Protein AF-A0A6G7XD92-F1 (afdb_monomer)

pLDDT: mean 75.0, std 18.5, range [41.06, 93.69]

Solvent-accessible surface area (backbone atoms only — not comparable to full-atom values): 6850 Å² total; per-residue (Å²): 140,87,82,83,86,76,84,78,73,83,72,86,83,82,82,76,91,75,55,83,72,77,69,60,75,65,97,67,63,67,43,80,49,77,54,82,92,43,79,49,64,26,52,69,55,33,77,74,32,66,71,26,48,53,23,54,76,68,69,35,59,66,58,25,44,37,54,40,53,30,61,73,50,44,52,52,51,47,58,59,44,40,47,103,84,65,58,60,53,65,67,56,58,53,49,49,53,50,53,52,52,48,62,60,47,65,75,76,106

Nearest PDB structures (foldseek):
  7kgb-assembly1_0  TM=3.723E-01  e=2.815E+00  Mycobacterium tuberculosis H37Rv
  7w6s-assembly1_F  TM=2.923E-01  e=3.614E+00  Homo sapiens
  6u8y-assembly1_X  TM=3.558E-01  e=8.135E+00  Pyrococcus furiosus COM1

Organism: NCBI:txid2714935

Secondary structure (DSSP, 8-state):
-----------S-------GGGG------EEEEEETTEEEEEETTGGGSHHHHHHHHTT-HHHHHHHHH-HHHHHHHHHHH--TT----HHHHHHHHHHHHHHHHHT--

Radius of gyration: 22.94 Å; Cα contacts (8 Å, |Δi|>4): 86; chains: 1; bounding box: 57×68×48 Å

Structure (mmCIF, N/CA/C/O backbone):
data_AF-A0A6G7XD92-F1
#
_entry.id   AF-A0A6G7XD92-F1
#
loop_
_atom_site.group_PDB
_atom_site.id
_atom_site.type_symbol
_atom_site.label_atom_id
_atom_site.label_alt_id
_atom_site.label_comp_id
_atom_site.label_asym_id
_atom_site.label_entity_id
_atom_site.label_seq_id
_atom_site.pdbx_PDB_ins_code
_atom_site.Cartn_x
_atom_site.Cartn_y
_atom_site.Cartn_z
_atom_site.occupancy
_atom_site.B_iso_or_equiv
_atom_site.auth_seq_id
_atom_site.auth_comp_id
_atom_site.auth_asym_id
_atom_site.auth_atom_id
_atom_site.pdbx_PDB_model_num
ATOM 1 N N . MET A 1 1 ? 39.938 49.882 -32.652 1.00 41.41 1 MET A N 1
ATOM 2 C CA . MET A 1 1 ? 39.455 48.653 -33.311 1.00 41.41 1 MET A CA 1
ATOM 3 C C . MET A 1 1 ? 39.652 47.530 -32.318 1.00 41.41 1 MET A C 1
ATOM 5 O O . MET A 1 1 ? 40.756 47.372 -31.817 1.00 41.41 1 MET A O 1
ATOM 9 N N . THR A 1 2 ? 38.554 46.900 -31.924 1.00 41.72 2 THR A N 1
ATOM 10 C CA . THR A 1 2 ? 38.427 46.056 -30.732 1.00 41.72 2 THR A CA 1
ATOM 11 C C . THR A 1 2 ? 38.172 44.635 -31.215 1.00 41.72 2 THR A C 1
ATOM 13 O O . THR A 1 2 ? 37.151 44.413 -31.857 1.00 41.72 2 THR A O 1
ATOM 16 N N . GLU A 1 3 ? 39.058 43.685 -30.926 1.00 44.22 3 GLU A N 1
ATOM 17 C CA . GLU A 1 3 ? 38.796 42.261 -31.168 1.00 44.22 3 GLU A CA 1
ATOM 18 C C . GLU A 1 3 ? 38.858 41.516 -29.836 1.00 44.22 3 GLU A C 1
ATOM 20 O O . GLU A 1 3 ? 39.920 41.272 -29.267 1.00 44.22 3 GLU A O 1
ATOM 25 N N . ALA A 1 4 ? 37.673 41.214 -29.308 1.00 46.94 4 ALA A N 1
ATOM 26 C CA . ALA A 1 4 ? 37.492 40.318 -28.181 1.00 46.94 4 ALA A CA 1
ATOM 27 C C . ALA A 1 4 ? 37.541 38.874 -28.699 1.00 46.94 4 ALA A C 1
ATOM 29 O O . ALA A 1 4 ? 36.671 38.442 -29.455 1.00 46.94 4 ALA A O 1
ATOM 30 N N . MET A 1 5 ? 38.564 38.130 -28.284 1.00 45.38 5 MET A N 1
ATOM 31 C CA . MET A 1 5 ? 38.667 36.688 -28.495 1.00 45.38 5 MET A CA 1
ATOM 32 C C . MET A 1 5 ? 37.626 35.974 -27.624 1.00 45.38 5 MET A C 1
ATOM 34 O O . MET A 1 5 ? 37.791 35.853 -26.412 1.00 45.38 5 MET A O 1
ATOM 38 N N . ASN A 1 6 ? 36.545 35.505 -28.245 1.00 43.34 6 ASN A N 1
ATOM 39 C CA . ASN A 1 6 ? 35.523 34.687 -27.602 1.00 43.34 6 ASN A CA 1
ATOM 40 C C . ASN A 1 6 ? 35.886 33.202 -27.795 1.00 43.34 6 ASN A C 1
ATOM 42 O O . ASN A 1 6 ? 35.690 32.645 -28.874 1.00 43.34 6 ASN A O 1
ATOM 46 N N . HIS A 1 7 ? 36.465 32.569 -26.770 1.00 46.31 7 HIS A N 1
ATOM 47 C CA . HIS A 1 7 ? 36.658 31.116 -26.736 1.00 46.31 7 HIS A CA 1
ATOM 48 C C . HIS A 1 7 ? 35.298 30.445 -26.494 1.00 46.31 7 HIS A C 1
ATOM 50 O O . HIS A 1 7 ? 34.852 30.298 -25.356 1.00 46.31 7 HIS A O 1
ATOM 56 N N . GLY A 1 8 ? 34.628 30.059 -27.579 1.00 41.06 8 GLY A N 1
ATOM 57 C CA . GLY A 1 8 ? 33.426 29.236 -27.533 1.00 41.06 8 GLY A CA 1
ATOM 58 C C . GLY A 1 8 ? 33.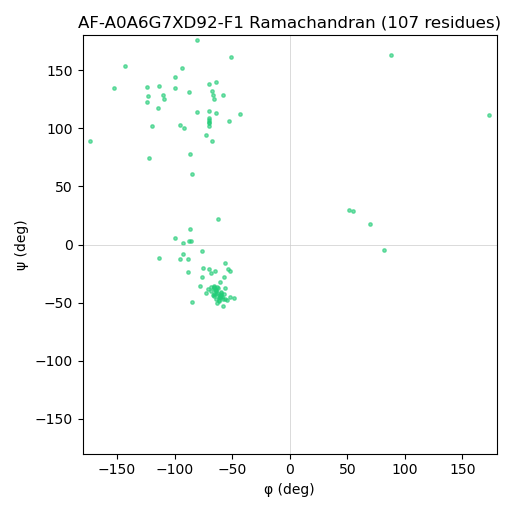768 27.808 -27.114 1.00 41.06 8 GLY A C 1
ATOM 59 O O . GLY A 1 8 ? 34.251 27.019 -27.922 1.00 41.06 8 GLY A O 1
ATOM 60 N N . TYR A 1 9 ? 33.507 27.468 -25.855 1.00 50.75 9 TYR A N 1
ATOM 61 C CA . TYR A 1 9 ? 33.398 26.074 -25.437 1.00 50.75 9 TYR A CA 1
ATOM 62 C C . TYR A 1 9 ? 32.147 25.467 -26.094 1.00 50.75 9 TYR A C 1
ATOM 64 O O . TYR A 1 9 ? 31.081 26.088 -26.025 1.00 50.75 9 TYR A O 1
ATOM 72 N N . PRO A 1 10 ? 32.223 24.276 -26.713 1.00 48.19 10 PRO A N 1
ATOM 73 C CA . PRO A 1 10 ? 31.031 23.598 -27.197 1.00 48.19 10 PRO A CA 1
ATOM 74 C C . PRO A 1 10 ? 30.151 23.232 -25.996 1.00 48.19 10 PRO A C 1
ATOM 76 O O . PRO A 1 10 ? 30.526 22.438 -25.134 1.00 48.19 10 PRO A O 1
ATOM 79 N N . SER A 1 11 ? 28.979 23.865 -25.923 1.00 47.22 11 SER A N 1
ATOM 80 C CA . SER A 1 11 ? 27.908 23.497 -25.004 1.00 47.22 11 SER A CA 1
ATOM 81 C C . SER A 1 11 ? 27.526 22.044 -25.278 1.00 47.22 11 SER A C 1
ATOM 83 O O . SER A 1 11 ? 27.242 21.682 -26.416 1.00 47.22 11 SER A O 1
ATOM 85 N N . THR A 1 12 ? 27.492 21.220 -24.235 1.00 52.38 12 THR A N 1
ATOM 86 C CA . THR A 1 12 ? 27.131 19.788 -24.207 1.00 52.38 12 THR A CA 1
ATOM 87 C C . THR A 1 12 ? 25.687 19.482 -24.643 1.00 52.38 12 THR A C 1
ATOM 89 O O . THR A 1 12 ? 25.125 18.447 -24.298 1.00 52.38 12 THR A O 1
ATOM 92 N N . ARG A 1 13 ? 25.054 20.375 -25.409 1.00 46.91 13 ARG A N 1
ATOM 93 C CA . ARG A 1 13 ? 23.652 20.304 -25.826 1.00 46.91 13 ARG A CA 1
ATOM 94 C C . ARG A 1 13 ? 23.414 19.470 -27.086 1.00 46.91 13 ARG A C 1
ATOM 96 O O . ARG A 1 13 ? 22.277 19.370 -27.533 1.00 46.91 13 ARG A O 1
ATOM 103 N N . GLU A 1 14 ? 24.455 18.858 -27.637 1.00 51.12 14 GLU A N 1
ATOM 104 C CA . GLU A 1 14 ? 24.376 17.998 -28.816 1.00 51.12 14 GLU A CA 1
ATOM 105 C C . GLU A 1 14 ? 24.912 16.605 -28.494 1.00 51.12 14 GLU A C 1
ATOM 107 O O . GLU A 1 14 ? 26.017 16.261 -28.890 1.00 51.12 14 GLU A O 1
ATOM 112 N N . GLN A 1 15 ? 24.143 15.805 -27.750 1.00 53.09 15 GLN A N 1
ATOM 113 C CA . GLN A 1 15 ? 24.200 14.338 -27.816 1.00 53.09 15 GLN A CA 1
ATOM 114 C C . GLN A 1 15 ? 23.087 13.717 -26.965 1.00 53.09 15 GLN A C 1
ATOM 116 O O . GLN A 1 15 ? 23.268 13.436 -25.784 1.00 53.09 15 GLN A O 1
ATOM 121 N N . SER A 1 16 ? 21.921 13.512 -27.583 1.00 50.41 16 SER A N 1
ATOM 122 C CA . SER A 1 16 ? 21.099 12.292 -27.465 1.00 50.41 16 SER A CA 1
ATOM 123 C C . SER A 1 16 ? 19.759 12.510 -28.174 1.00 50.41 16 SER A C 1
ATOM 125 O O . SER A 1 16 ? 18.935 13.274 -27.674 1.00 50.41 16 SER A O 1
ATOM 127 N N . PRO A 1 17 ? 19.471 11.831 -29.299 1.00 49.00 17 PRO A N 1
ATOM 128 C CA . PRO A 1 17 ? 18.117 11.729 -29.814 1.00 49.00 17 PRO A CA 1
ATOM 129 C C . PRO A 1 17 ? 17.428 10.555 -29.106 1.00 49.00 17 PRO A C 1
ATOM 131 O O . PRO A 1 17 ? 17.056 9.574 -29.744 1.00 49.00 17 PRO A O 1
ATOM 134 N N . ALA A 1 18 ? 17.295 10.619 -27.778 1.00 49.41 18 ALA A N 1
ATOM 135 C CA . ALA A 1 18 ? 16.366 9.728 -27.096 1.00 49.41 18 ALA A CA 1
ATOM 136 C C . ALA A 1 18 ? 14.965 10.211 -27.479 1.00 49.41 18 ALA A C 1
ATOM 138 O O . ALA A 1 18 ? 14.530 11.290 -27.069 1.00 49.41 18 ALA A O 1
ATOM 139 N N . LYS A 1 19 ? 14.291 9.471 -28.361 1.00 46.84 19 LYS A N 1
ATOM 140 C CA . LYS A 1 19 ? 12.921 9.798 -28.747 1.00 46.84 19 LYS A CA 1
ATOM 141 C C . LYS A 1 19 ? 12.047 9.651 -27.494 1.00 46.84 19 LYS A C 1
ATOM 143 O O . LYS A 1 19 ? 12.204 8.669 -26.773 1.00 46.84 19 LYS A O 1
ATOM 148 N N . PRO A 1 20 ? 11.075 10.547 -27.245 1.00 54.38 20 PRO A N 1
ATOM 149 C CA . PRO A 1 20 ? 10.165 10.432 -26.099 1.00 54.38 20 PRO A CA 1
ATOM 150 C C . PRO A 1 20 ? 9.385 9.104 -26.044 1.00 54.38 20 PRO A C 1
ATOM 152 O O . PRO A 1 20 ? 8.834 8.755 -25.007 1.00 54.38 20 PRO A O 1
ATOM 155 N N . GLN A 1 21 ? 9.340 8.361 -27.157 1.00 49.84 21 GLN A N 1
ATOM 156 C CA . GLN A 1 21 ? 8.684 7.058 -27.282 1.00 49.84 21 GLN A CA 1
ATOM 157 C C . GLN A 1 21 ? 9.465 5.900 -26.636 1.00 49.84 21 GLN A C 1
ATOM 159 O O . GLN A 1 21 ? 8.845 4.903 -26.286 1.00 49.84 21 GLN A O 1
ATOM 164 N N . ASP A 1 22 ? 10.775 6.038 -26.394 1.00 45.72 22 ASP A N 1
ATOM 165 C CA . ASP A 1 22 ? 11.574 5.013 -25.696 1.00 45.72 22 ASP A CA 1
ATOM 166 C C . ASP A 1 22 ? 11.337 5.004 -24.169 1.00 45.72 22 ASP A C 1
ATOM 168 O O . ASP A 1 22 ? 11.804 4.114 -23.463 1.00 45.72 22 ASP A O 1
ATOM 172 N N . TYR A 1 23 ? 10.557 5.960 -23.645 1.00 46.38 23 TYR A N 1
ATOM 173 C CA . TYR A 1 23 ? 10.058 5.958 -22.263 1.00 46.38 23 TYR A CA 1
ATOM 174 C C . TYR A 1 23 ? 8.750 5.177 -22.090 1.00 46.38 23 TYR A C 1
ATOM 176 O O . TYR A 1 23 ? 8.104 5.284 -21.044 1.00 46.38 23 TYR A O 1
ATOM 184 N N . GLN A 1 24 ? 8.342 4.367 -23.071 1.00 43.94 24 GLN A N 1
ATOM 185 C CA . GLN A 1 24 ? 7.354 3.328 -22.809 1.00 43.94 24 GLN A CA 1
ATOM 186 C C . GLN A 1 24 ? 8.001 2.295 -21.883 1.00 43.94 24 GLN A C 1
ATOM 188 O O . GLN A 1 24 ? 8.620 1.332 -22.330 1.00 43.94 24 GLN A O 1
ATOM 193 N N . ARG A 1 25 ? 7.878 2.529 -20.565 1.00 51.62 25 ARG A N 1
ATOM 194 C CA . ARG A 1 25 ? 8.027 1.493 -19.537 1.00 51.62 25 ARG A CA 1
ATOM 195 C C . ARG A 1 25 ? 7.266 0.286 -20.086 1.00 51.62 25 ARG A C 1
ATOM 197 O O . ARG A 1 25 ? 6.069 0.417 -20.338 1.00 51.62 25 ARG A O 1
ATOM 204 N N . GLY A 1 26 ? 7.982 -0.792 -20.420 1.00 53.09 26 GLY A N 1
ATOM 205 C CA . GLY A 1 26 ? 7.401 -1.951 -21.103 1.00 53.09 26 GLY A CA 1
ATOM 206 C C . GLY A 1 26 ? 6.147 -2.440 -20.382 1.00 53.09 26 GLY A C 1
ATOM 207 O O . GLY A 1 26 ? 5.943 -2.096 -19.225 1.00 53.09 26 GLY A O 1
ATOM 208 N N . ALA A 1 27 ? 5.291 -3.221 -21.041 1.00 57.25 27 ALA A N 1
ATOM 209 C CA . ALA A 1 27 ? 4.106 -3.771 -20.386 1.00 57.25 27 ALA A CA 1
ATOM 210 C C . ALA A 1 27 ? 4.523 -4.486 -19.087 1.00 57.25 27 ALA A C 1
ATOM 212 O O . ALA A 1 27 ? 5.173 -5.532 -19.118 1.00 57.25 27 ALA A O 1
ATOM 213 N N . HIS A 1 28 ? 4.234 -3.863 -17.950 1.00 71.00 28 HIS A N 1
ATOM 214 C CA . HIS A 1 28 ? 4.515 -4.412 -16.637 1.00 71.00 28 HIS A CA 1
ATOM 215 C C . HIS A 1 28 ? 3.221 -5.004 -16.108 1.00 71.00 28 HIS A C 1
ATOM 217 O O . HIS A 1 28 ? 2.136 -4.498 -16.390 1.00 71.00 28 HIS A O 1
ATOM 223 N N . GLU A 1 29 ? 3.338 -6.115 -15.390 1.00 81.69 29 GLU A N 1
ATOM 224 C CA . GLU A 1 29 ? 2.175 -6.742 -14.789 1.00 81.69 29 GLU A CA 1
ATOM 225 C C . GLU A 1 29 ? 1.604 -5.800 -13.722 1.00 81.69 29 GLU A C 1
ATOM 227 O O . GLU A 1 29 ? 2.321 -5.334 -12.834 1.00 81.69 29 GLU A O 1
ATOM 232 N N . VAL A 1 30 ? 0.318 -5.496 -13.855 1.00 87.38 30 VAL A N 1
ATOM 233 C CA . VAL A 1 30 ? -0.436 -4.668 -12.920 1.00 87.38 30 VAL A CA 1
ATOM 234 C C . VAL A 1 30 ? -1.480 -5.552 -12.255 1.00 87.38 30 VAL A C 1
ATOM 236 O O . VAL A 1 30 ? -2.133 -6.374 -12.903 1.00 87.38 30 VAL A O 1
ATOM 239 N N . TYR A 1 31 ? -1.613 -5.396 -10.947 1.00 86.19 31 TYR A N 1
ATOM 240 C CA . TYR A 1 31 ? -2.566 -6.109 -10.118 1.00 86.19 31 TYR A CA 1
ATOM 241 C C . TYR A 1 31 ? -3.628 -5.132 -9.640 1.00 86.19 31 TYR A C 1
ATOM 243 O O . TYR A 1 31 ? -3.301 -4.090 -9.084 1.00 86.19 31 TYR A O 1
ATOM 251 N N . THR A 1 32 ?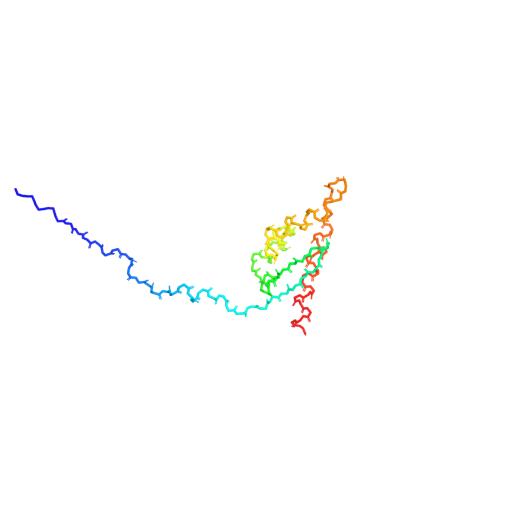 -4.894 -5.484 -9.825 1.00 88.94 32 THR A N 1
ATOM 252 C CA . THR A 1 32 ? -6.003 -4.747 -9.216 1.00 88.94 32 THR A CA 1
ATOM 253 C C . THR A 1 32 ? -6.270 -5.303 -7.823 1.00 88.94 32 THR A C 1
ATOM 255 O O . THR A 1 32 ? -6.352 -6.528 -7.640 1.00 88.94 32 THR A O 1
ATOM 258 N N . VAL A 1 33 ? -6.379 -4.402 -6.853 1.00 89.00 33 VAL A N 1
ATOM 259 C CA . VAL A 1 33 ? -6.764 -4.698 -5.474 1.00 89.00 33 VAL A CA 1
ATOM 260 C C . VAL A 1 33 ? -7.968 -3.838 -5.113 1.00 89.00 33 VAL A C 1
ATOM 262 O O . VAL A 1 33 ? -8.001 -2.644 -5.413 1.00 89.00 33 VAL A O 1
ATOM 265 N N . ASP A 1 34 ? -8.940 -4.483 -4.475 1.00 88.50 34 ASP A N 1
ATOM 266 C CA . ASP A 1 34 ? -10.170 -3.872 -3.994 1.00 88.50 34 ASP A CA 1
ATOM 267 C C . ASP A 1 34 ? -10.098 -3.833 -2.464 1.00 88.50 34 ASP A C 1
ATOM 269 O O . ASP A 1 34 ? -9.857 -4.868 -1.833 1.00 88.50 34 ASP A O 1
ATOM 273 N N . PHE A 1 35 ? -10.270 -2.659 -1.860 1.00 87.12 35 PHE A N 1
ATOM 274 C CA . PHE A 1 35 ? -10.185 -2.491 -0.409 1.00 87.12 35 PHE A CA 1
ATOM 275 C C . PHE A 1 35 ? -11.035 -1.314 0.064 1.00 87.12 35 PHE A C 1
ATOM 277 O O . PHE A 1 35 ? -10.981 -0.249 -0.534 1.00 87.12 35 PHE A O 1
ATOM 284 N N . ALA A 1 36 ? -11.810 -1.497 1.138 1.00 84.00 36 ALA A N 1
ATOM 285 C CA . ALA A 1 36 ? -12.698 -0.464 1.692 1.00 84.00 36 ALA A CA 1
ATOM 286 C C . ALA A 1 36 ? -13.640 0.199 0.654 1.00 84.00 36 ALA A C 1
ATOM 288 O O . ALA A 1 36 ? -14.015 1.354 0.793 1.00 84.00 36 ALA A O 1
ATOM 289 N N . GLY A 1 37 ? -14.028 -0.531 -0.400 1.00 82.44 37 GLY A N 1
ATOM 290 C CA . GLY A 1 37 ? -14.846 0.006 -1.499 1.00 82.44 37 GLY A CA 1
ATOM 291 C C . GLY A 1 37 ? -14.062 0.776 -2.571 1.00 82.44 37 GLY A C 1
ATOM 292 O O . GLY A 1 37 ? -14.639 1.125 -3.598 1.00 82.44 37 GLY A O 1
ATOM 293 N N . GLU A 1 38 ? -12.758 0.974 -2.377 1.00 84.94 38 GLU A N 1
ATOM 294 C CA . GLU A 1 38 ? -11.847 1.588 -3.339 1.00 84.94 38 GLU A CA 1
ATOM 295 C C . GLU A 1 38 ? -11.150 0.545 -4.218 1.00 84.94 38 GLU A C 1
ATOM 297 O O . GLU A 1 38 ? -10.897 -0.593 -3.812 1.00 84.94 38 GLU A O 1
ATOM 302 N N . HIS A 1 39 ? -10.798 0.972 -5.431 1.00 86.62 39 HIS A N 1
ATOM 303 C CA . HIS A 1 39 ? -10.114 0.161 -6.434 1.00 86.62 39 HIS A CA 1
ATOM 304 C C . HIS A 1 39 ? -8.812 0.844 -6.855 1.00 86.62 39 HIS A C 1
ATOM 306 O O . HIS A 1 39 ? -8.813 2.010 -7.268 1.00 86.62 39 HIS A O 1
ATOM 312 N N . PHE A 1 40 ? -7.697 0.120 -6.797 1.00 85.31 40 PHE A N 1
ATOM 313 C CA . PHE A 1 40 ? -6.400 0.647 -7.219 1.00 85.31 40 PHE A CA 1
ATOM 314 C C . PHE A 1 40 ? -5.540 -0.401 -7.917 1.00 85.31 40 PHE A C 1
ATOM 316 O O . PHE A 1 40 ? -5.665 -1.614 -7.731 1.00 85.31 40 PHE A O 1
ATOM 323 N N . GLU A 1 41 ? -4.664 0.119 -8.767 1.00 88.00 41 GLU A N 1
ATOM 324 C CA . GLU A 1 41 ? -3.724 -0.635 -9.575 1.00 88.00 41 GLU A CA 1
ATOM 325 C C . GL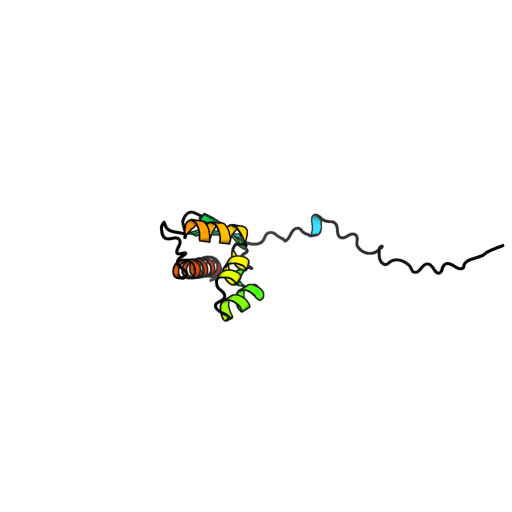U A 1 41 ? -2.345 -0.625 -8.922 1.00 88.00 41 GLU A C 1
ATOM 327 O O . GLU A 1 41 ? -1.848 0.414 -8.493 1.00 88.00 41 GLU A O 1
ATOM 332 N N . ILE A 1 42 ? 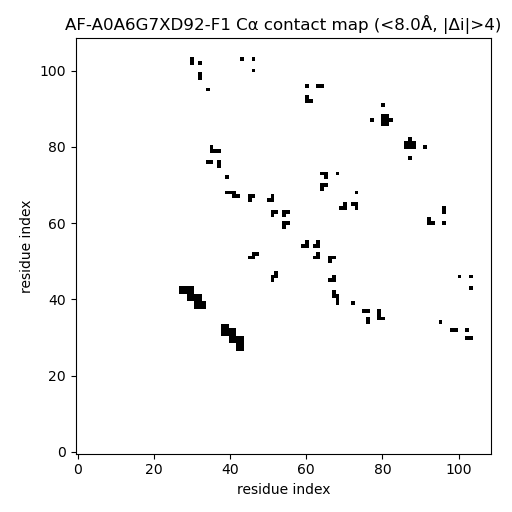-1.718 -1.794 -8.872 1.00 88.88 42 ILE A N 1
ATOM 333 C CA . ILE A 1 42 ? -0.431 -2.006 -8.219 1.00 88.88 42 ILE A CA 1
ATOM 334 C C . ILE A 1 42 ? 0.534 -2.589 -9.234 1.00 88.88 42 ILE A C 1
ATOM 336 O O . ILE A 1 42 ? 0.293 -3.658 -9.797 1.00 88.88 42 ILE A O 1
ATOM 340 N N . ASP A 1 43 ? 1.657 -1.911 -9.447 1.00 87.31 43 ASP A N 1
ATOM 341 C CA . ASP A 1 43 ? 2.752 -2.462 -10.244 1.00 87.31 43 ASP A CA 1
ATOM 342 C C . ASP A 1 43 ? 3.352 -3.672 -9.508 1.00 87.31 43 ASP A C 1
ATOM 344 O O . ASP A 1 43 ? 3.748 -3.568 -8.346 1.00 87.31 43 ASP A O 1
ATOM 348 N N . ALA A 1 44 ? 3.478 -4.816 -10.186 1.00 86.31 44 ALA A N 1
ATOM 349 C CA . ALA A 1 44 ? 4.054 -6.051 -9.635 1.00 86.31 44 ALA A CA 1
ATOM 350 C C . ALA A 1 44 ? 5.439 -5.876 -8.990 1.00 86.31 44 ALA A C 1
ATOM 352 O O . ALA A 1 44 ? 5.888 -6.707 -8.192 1.00 86.31 44 ALA A O 1
ATOM 353 N N . ARG A 1 45 ? 6.166 -4.830 -9.388 1.00 86.62 45 ARG A N 1
ATOM 354 C CA . ARG A 1 45 ? 7.499 -4.507 -8.884 1.00 86.62 45 ARG A CA 1
ATOM 355 C C . ARG A 1 45 ? 7.443 -3.627 -7.643 1.00 86.62 45 ARG A C 1
ATOM 357 O O . ARG A 1 45 ? 8.397 -3.681 -6.873 1.00 86.62 45 ARG A O 1
ATOM 364 N N . ALA A 1 46 ? 6.366 -2.861 -7.421 1.00 88.00 46 ALA A N 1
ATOM 365 C CA . ALA A 1 46 ? 6.196 -1.958 -6.271 1.00 88.00 46 ALA A CA 1
ATOM 366 C C . ALA A 1 46 ? 6.522 -2.634 -4.927 1.00 88.00 46 ALA A C 1
ATOM 368 O O . ALA A 1 46 ? 7.340 -2.082 -4.186 1.00 88.00 46 ALA A O 1
ATOM 369 N N . PRO A 1 47 ? 6.045 -3.862 -4.642 1.00 86.88 47 PRO A N 1
ATOM 370 C CA . PRO A 1 47 ? 6.387 -4.559 -3.399 1.00 86.88 47 PRO A CA 1
ATOM 371 C C . PRO A 1 47 ? 7.857 -4.989 -3.302 1.00 86.88 47 PRO A C 1
ATOM 373 O O . PRO A 1 47 ? 8.386 -5.158 -2.213 1.00 86.88 47 PRO A O 1
ATOM 376 N N . LYS A 1 48 ? 8.541 -5.171 -4.437 1.00 86.00 48 LYS A N 1
ATOM 377 C CA . LYS A 1 48 ? 9.944 -5.620 -4.507 1.00 86.00 48 LYS A CA 1
ATOM 378 C C . LYS A 1 48 ? 10.931 -4.449 -4.563 1.00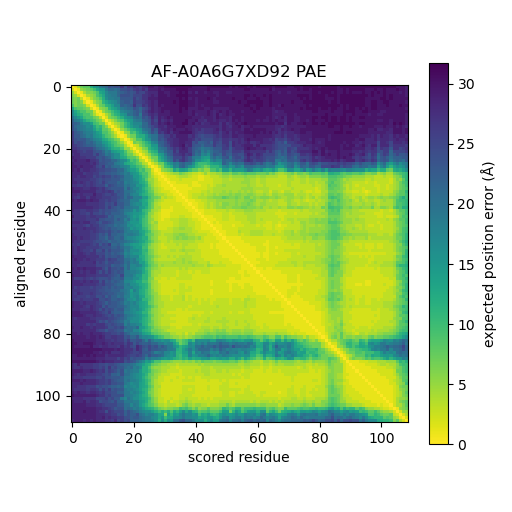 86.00 48 LYS A C 1
ATOM 380 O O . LYS A 1 48 ? 12.142 -4.662 -4.504 1.00 86.00 48 LYS A O 1
ATOM 385 N N . HIS A 1 49 ? 10.443 -3.218 -4.718 1.00 88.31 49 HIS A N 1
ATOM 386 C CA . HIS A 1 49 ? 11.287 -2.037 -4.825 1.00 88.31 49 HIS A CA 1
ATOM 387 C C . HIS A 1 49 ? 11.971 -1.716 -3.489 1.00 88.31 49 HIS A C 1
ATOM 389 O O . HIS A 1 49 ? 11.366 -1.748 -2.419 1.00 88.31 49 HIS A O 1
ATOM 395 N N . THR A 1 50 ? 13.255 -1.359 -3.565 1.00 89.19 50 THR A N 1
ATOM 396 C CA . THR A 1 50 ? 14.101 -1.070 -2.401 1.00 89.19 50 THR A CA 1
ATOM 397 C C . THR A 1 50 ? 13.494 -0.043 -1.428 1.00 89.19 50 THR A C 1
ATOM 399 O O . THR A 1 50 ? 13.503 -0.327 -0.230 1.00 89.19 50 THR A O 1
ATOM 402 N N . PRO A 1 51 ? 12.926 1.102 -1.873 1.00 90.06 51 PRO A N 1
ATOM 403 C CA . PRO A 1 51 ? 12.269 2.050 -0.966 1.00 90.06 51 PRO A CA 1
ATOM 404 C C . PRO A 1 51 ? 11.095 1.441 -0.190 1.00 90.06 51 PRO A C 1
ATOM 406 O O . PRO A 1 51 ? 10.999 1.643 1.018 1.00 90.06 51 PRO A O 1
ATOM 409 N N . THR A 1 52 ? 10.262 0.633 -0.851 1.00 91.06 52 THR A N 1
ATOM 410 C CA . THR A 1 52 ? 9.130 -0.071 -0.231 1.00 91.06 52 THR A CA 1
ATOM 411 C C . THR A 1 52 ? 9.605 -1.036 0.852 1.00 91.06 52 THR A C 1
ATOM 413 O O . THR A 1 52 ? 9.080 -1.037 1.961 1.00 91.06 52 THR A O 1
ATOM 416 N N . MET A 1 53 ? 10.654 -1.814 0.568 1.00 90.56 53 MET A N 1
ATOM 417 C CA . MET A 1 53 ? 11.224 -2.765 1.528 1.00 90.56 53 MET A CA 1
ATOM 418 C C . MET A 1 53 ? 11.863 -2.069 2.737 1.00 90.56 53 MET A C 1
ATOM 420 O O . MET A 1 53 ? 11.762 -2.564 3.861 1.00 90.56 53 MET A O 1
ATOM 424 N N . PHE A 1 54 ? 12.515 -0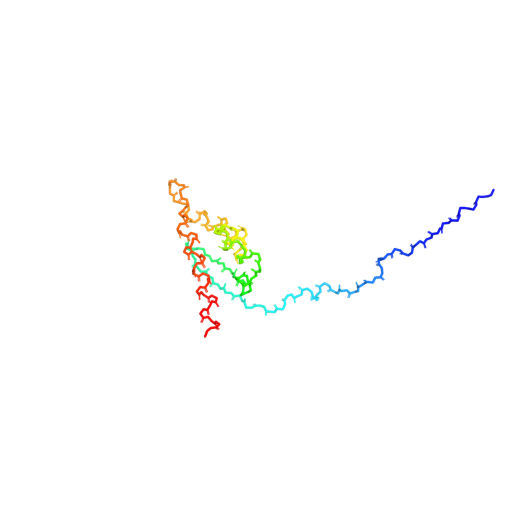.918 2.532 1.00 93.12 54 PHE A N 1
ATOM 425 C CA . PHE A 1 54 ? 13.059 -0.120 3.634 1.00 93.12 54 PHE A CA 1
ATOM 426 C C . PHE A 1 54 ? 11.958 0.462 4.521 1.00 93.12 54 PHE A C 1
ATOM 428 O O . PHE A 1 54 ? 12.080 0.390 5.743 1.00 93.12 54 PHE A O 1
ATOM 435 N N . ALA A 1 55 ? 10.886 0.989 3.926 1.00 92.56 55 ALA A N 1
ATOM 436 C CA . ALA A 1 55 ? 9.731 1.484 4.670 1.00 92.56 55 ALA A CA 1
ATOM 437 C C . ALA A 1 55 ? 9.079 0.363 5.497 1.00 92.56 55 ALA A C 1
ATOM 439 O O . ALA A 1 55 ? 8.867 0.528 6.697 1.00 92.56 55 ALA A O 1
ATOM 440 N N . LEU A 1 56 ? 8.898 -0.821 4.898 1.00 90.88 56 LEU A N 1
ATOM 441 C CA . LEU A 1 56 ? 8.348 -1.991 5.584 1.00 90.88 56 LEU A CA 1
ATOM 442 C C . LEU A 1 56 ? 9.215 -2.410 6.781 1.00 90.88 56 LEU A C 1
ATOM 444 O O . LEU A 1 56 ? 8.697 -2.656 7.866 1.00 90.88 56 LEU A O 1
ATOM 448 N N . ARG A 1 57 ? 10.546 -2.425 6.624 1.00 91.88 57 ARG A N 1
ATOM 449 C CA . ARG A 1 57 ? 11.485 -2.736 7.717 1.00 91.88 57 ARG A CA 1
ATOM 450 C C . ARG A 1 57 ? 11.385 -1.754 8.889 1.00 91.88 57 ARG A C 1
ATOM 452 O O . ARG A 1 57 ? 11.628 -2.148 10.027 1.00 91.88 57 ARG A O 1
ATOM 459 N N . ASN A 1 58 ? 11.065 -0.495 8.610 1.00 93.69 58 ASN A N 1
ATOM 460 C CA . ASN A 1 58 ? 10.928 0.550 9.621 1.00 93.69 58 ASN A CA 1
ATOM 461 C C . ASN A 1 58 ? 9.513 0.627 10.220 1.00 93.69 58 ASN A C 1
ATOM 463 O O . ASN A 1 58 ? 9.274 1.499 11.050 1.00 93.69 58 ASN A O 1
ATOM 467 N N . ASN A 1 59 ? 8.596 -0.272 9.834 1.00 89.44 59 ASN A N 1
ATOM 468 C CA . ASN A 1 59 ? 7.165 -0.206 10.159 1.00 89.44 59 ASN A CA 1
ATOM 469 C C . ASN A 1 59 ? 6.503 1.117 9.732 1.00 89.44 59 ASN A C 1
ATOM 471 O O . ASN A 1 59 ? 5.529 1.558 10.336 1.00 89.44 59 ASN A O 1
ATOM 475 N N . ASP A 1 60 ? 7.026 1.749 8.681 1.00 93.06 60 ASP A N 1
ATOM 476 C CA . ASP A 1 60 ? 6.454 2.958 8.096 1.00 93.06 60 ASP A CA 1
ATOM 477 C C . ASP A 1 60 ? 5.390 2.566 7.061 1.00 93.06 60 ASP A C 1
ATOM 479 O O . ASP A 1 60 ? 5.640 2.518 5.853 1.00 93.06 60 ASP A O 1
ATOM 483 N N . ILE A 1 61 ? 4.211 2.187 7.565 1.00 91.06 61 ILE A N 1
ATOM 484 C CA . ILE A 1 61 ? 3.093 1.668 6.762 1.00 91.06 61 ILE A CA 1
ATOM 485 C C . ILE A 1 61 ? 2.585 2.708 5.762 1.00 91.06 61 ILE A C 1
ATOM 487 O O . ILE A 1 61 ? 2.275 2.360 4.623 1.00 91.06 61 ILE A O 1
ATOM 491 N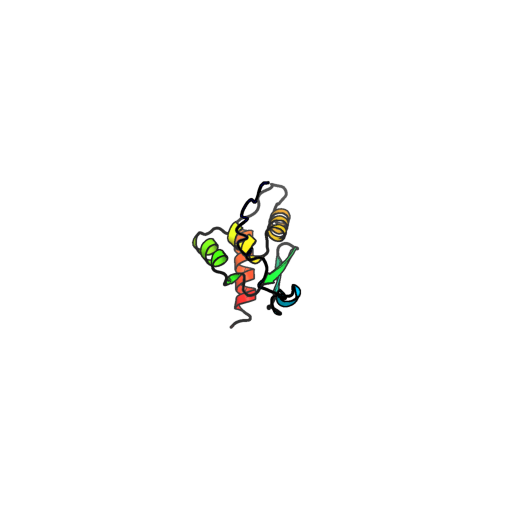 N . GLU A 1 62 ? 2.559 3.980 6.151 1.00 91.00 62 GLU A N 1
ATOM 492 C CA . GLU A 1 62 ? 2.139 5.074 5.278 1.00 91.00 62 GLU A CA 1
ATOM 493 C C . GLU A 1 62 ? 3.061 5.176 4.056 1.00 91.00 62 GLU A C 1
ATOM 495 O O . GLU A 1 62 ? 2.595 5.148 2.915 1.00 91.00 62 GLU A O 1
ATOM 500 N N . THR A 1 63 ? 4.382 5.175 4.268 1.00 92.88 63 THR A N 1
ATOM 501 C CA . THR A 1 63 ? 5.350 5.185 3.163 1.00 92.88 63 THR A CA 1
ATOM 502 C C . THR A 1 63 ? 5.290 3.900 2.334 1.00 92.88 63 THR A C 1
ATOM 504 O O . THR A 1 63 ? 5.456 3.951 1.112 1.00 92.88 63 THR A O 1
ATOM 507 N N . VAL A 1 64 ? 5.039 2.736 2.949 1.00 93.19 64 VAL A N 1
ATOM 508 C CA . VAL A 1 64 ? 4.815 1.484 2.205 1.00 93.19 64 VAL A CA 1
ATOM 509 C C . VAL A 1 64 ? 3.634 1.646 1.253 1.00 93.19 64 VAL A C 1
ATOM 511 O O . VAL A 1 64 ? 3.794 1.421 0.055 1.00 93.19 64 VAL A O 1
ATOM 514 N N . LEU A 1 65 ? 2.478 2.083 1.750 1.00 92.19 65 LEU A N 1
ATOM 515 C CA . LEU A 1 65 ? 1.279 2.254 0.933 1.00 92.19 65 LEU A CA 1
ATOM 516 C C . LEU A 1 65 ? 1.472 3.330 -0.138 1.00 92.19 65 LEU A C 1
ATOM 518 O O . LEU A 1 65 ? 1.166 3.080 -1.301 1.00 92.19 65 LEU A O 1
ATOM 522 N N . LYS A 1 66 ? 2.098 4.465 0.187 1.00 93.25 66 LYS A N 1
ATOM 523 C CA . LYS A 1 66 ? 2.435 5.502 -0.800 1.00 93.25 66 LYS A CA 1
ATOM 524 C C . LYS A 1 66 ? 3.292 4.958 -1.947 1.00 93.25 66 LYS A C 1
ATOM 526 O O . LYS A 1 66 ? 3.085 5.338 -3.097 1.00 93.25 66 LYS A O 1
ATOM 531 N N . ASN A 1 67 ? 4.216 4.038 -1.666 1.00 92.06 67 ASN A 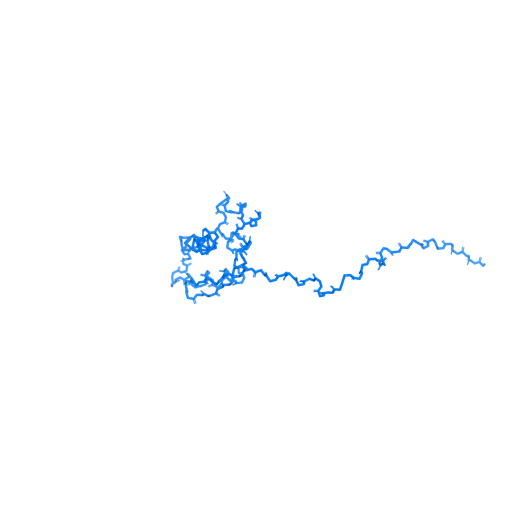N 1
ATOM 532 C CA . ASN A 1 67 ? 5.022 3.380 -2.698 1.00 92.06 67 ASN A CA 1
ATOM 533 C C . ASN A 1 67 ? 4.256 2.301 -3.486 1.00 92.06 67 ASN A C 1
ATOM 535 O O . ASN A 1 67 ? 4.614 2.029 -4.631 1.00 92.06 67 ASN A O 1
ATOM 539 N N . LEU A 1 68 ? 3.249 1.664 -2.881 1.00 91.69 68 LEU A N 1
ATOM 540 C CA . LEU A 1 68 ? 2.479 0.574 -3.487 1.00 91.69 68 LEU A CA 1
ATOM 541 C C . LEU A 1 68 ? 1.329 1.069 -4.366 1.00 91.69 68 LEU A C 1
ATOM 543 O O . LEU A 1 68 ? 1.185 0.600 -5.492 1.00 91.69 68 LEU A O 1
ATOM 547 N N . ILE A 1 69 ? 0.518 1.984 -3.838 1.00 90.56 69 ILE A N 1
ATOM 548 C CA . ILE A 1 69 ? -0.743 2.430 -4.448 1.00 90.56 69 ILE A CA 1
ATOM 549 C C . ILE A 1 69 ? -0.697 3.898 -4.891 1.00 90.56 69 ILE A C 1
ATOM 551 O O . ILE A 1 69 ? -1.562 4.346 -5.638 1.00 90.56 69 ILE A O 1
ATOM 555 N N . GLY A 1 70 ? 0.335 4.642 -4.484 1.00 90.00 70 GLY A N 1
ATOM 556 C CA . GLY A 1 70 ? 0.460 6.073 -4.750 1.00 90.00 70 GLY A CA 1
ATOM 557 C C . GLY A 1 70 ? -0.211 6.942 -3.686 1.00 90.00 70 GLY A C 1
ATOM 558 O O . GLY A 1 70 ? -1.033 6.487 -2.895 1.00 90.00 70 GLY A O 1
ATOM 559 N N . GLU A 1 71 ? 0.162 8.219 -3.669 1.00 90.56 71 GLU A N 1
ATOM 560 C CA . GLU A 1 71 ? -0.316 9.204 -2.690 1.00 90.56 71 GLU A CA 1
ATOM 561 C C . GLU A 1 71 ? -1.817 9.488 -2.824 1.00 90.56 71 GLU A C 1
ATOM 563 O O . GLU A 1 71 ? -2.533 9.460 -1.828 1.00 90.56 71 GLU A O 1
ATOM 568 N N . ASP A 1 72 ? -2.310 9.654 -4.053 1.00 89.44 72 ASP A N 1
ATOM 569 C CA . ASP A 1 72 ? -3.729 9.928 -4.306 1.00 89.44 72 ASP A CA 1
ATOM 570 C C . ASP A 1 72 ? -4.627 8.755 -3.880 1.00 89.44 72 ASP A C 1
ATOM 572 O O . ASP A 1 72 ? -5.699 8.947 -3.309 1.00 89.44 72 ASP A O 1
ATOM 576 N N . ALA A 1 73 ? -4.193 7.516 -4.136 1.00 88.38 73 ALA A 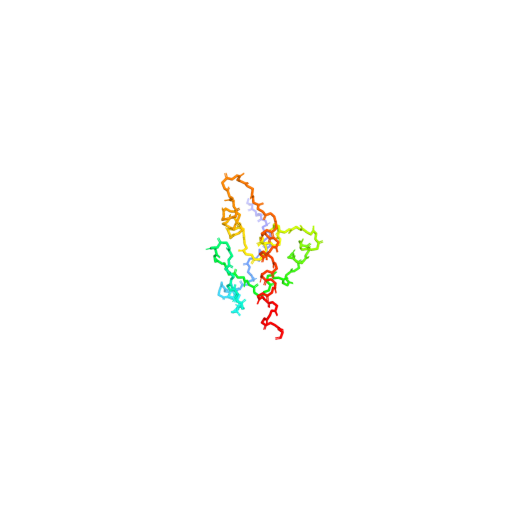N 1
ATOM 577 C CA . ALA A 1 73 ? -4.947 6.335 -3.726 1.00 88.38 73 ALA A CA 1
ATOM 578 C C . ALA A 1 73 ? -4.913 6.145 -2.206 1.00 88.38 73 ALA A C 1
ATOM 580 O O . ALA A 1 73 ? -5.933 5.786 -1.627 1.00 88.38 73 ALA A O 1
ATOM 581 N N . LEU A 1 74 ? -3.775 6.423 -1.564 1.00 90.06 74 LEU A N 1
ATOM 582 C CA . LEU A 1 74 ? -3.660 6.388 -0.110 1.00 90.06 74 LEU A CA 1
ATOM 583 C C . LEU A 1 74 ? -4.610 7.390 0.553 1.00 90.06 74 LEU A C 1
ATOM 585 O O . LEU A 1 74 ? -5.297 7.016 1.496 1.00 90.06 74 LEU A O 1
ATOM 589 N N . ALA A 1 75 ? -4.709 8.616 0.032 1.00 89.00 75 ALA A N 1
ATOM 590 C CA . ALA A 1 75 ? -5.649 9.609 0.548 1.00 89.00 75 ALA A CA 1
ATOM 591 C C . ALA A 1 75 ? -7.104 9.114 0.481 1.00 89.00 75 ALA A C 1
ATOM 593 O O . ALA A 1 75 ? -7.817 9.201 1.475 1.00 89.00 75 ALA A O 1
ATOM 594 N N . ARG A 1 76 ? -7.517 8.512 -0.646 1.00 88.50 76 ARG A N 1
ATOM 595 C CA . ARG A 1 76 ? -8.863 7.925 -0.789 1.00 88.50 76 ARG A CA 1
ATOM 596 C C . ARG A 1 76 ? -9.109 6.755 0.156 1.00 88.50 76 ARG A C 1
ATOM 598 O O . ARG A 1 76 ? -10.200 6.630 0.689 1.00 88.50 76 ARG A O 1
ATOM 605 N N . VAL A 1 77 ? -8.107 5.901 0.376 1.00 87.50 77 VAL A N 1
ATOM 606 C CA . VAL A 1 77 ? -8.218 4.796 1.341 1.00 87.50 77 VAL A CA 1
ATOM 607 C C . VAL A 1 77 ? -8.354 5.334 2.762 1.00 87.50 77 VAL A C 1
ATOM 609 O O . VAL A 1 77 ? -9.169 4.817 3.513 1.00 87.50 77 VAL A O 1
ATOM 612 N N . ILE A 1 78 ? -7.586 6.359 3.135 1.00 87.19 78 ILE A N 1
ATOM 613 C CA . ILE A 1 78 ? -7.700 6.990 4.455 1.00 87.19 78 ILE A CA 1
ATOM 614 C C . ILE A 1 78 ? -9.097 7.589 4.626 1.00 87.19 78 ILE A C 1
ATOM 616 O O . ILE A 1 78 ? -9.747 7.276 5.614 1.00 87.19 78 ILE A O 1
ATOM 620 N N . GLU A 1 79 ? -9.590 8.344 3.642 1.00 86.44 79 GLU A N 1
ATOM 621 C CA . GLU A 1 79 ? -10.947 8.910 3.648 1.00 86.44 79 GLU A CA 1
ATOM 622 C C . GLU A 1 79 ? -12.029 7.818 3.726 1.00 86.44 79 GLU A C 1
ATOM 624 O O . GLU A 1 79 ? -12.986 7.945 4.479 1.00 86.44 79 GLU A O 1
ATOM 629 N N . ALA A 1 80 ? -11.861 6.702 3.010 1.00 84.50 80 ALA A N 1
ATOM 630 C CA . ALA A 1 80 ? -12.787 5.569 3.061 1.00 84.50 80 ALA A CA 1
ATOM 631 C C . ALA A 1 80 ? -12.744 4.795 4.394 1.00 84.50 80 ALA A C 1
ATOM 633 O O . ALA A 1 80 ? -13.682 4.062 4.712 1.00 84.50 80 ALA A O 1
ATOM 634 N N . LEU A 1 81 ? -11.649 4.913 5.149 1.00 83.75 81 LEU A N 1
ATOM 635 C CA . LEU A 1 81 ? -11.467 4.304 6.468 1.00 83.75 81 LEU A CA 1
ATOM 636 C C . LEU A 1 81 ? -11.810 5.252 7.623 1.00 83.75 81 LEU A C 1
ATOM 638 O O . LEU A 1 81 ? -11.886 4.793 8.762 1.00 83.75 81 LEU A O 1
ATOM 642 N N . GLU A 1 82 ? -11.972 6.549 7.364 1.00 80.88 82 GLU A N 1
ATOM 643 C CA . GLU A 1 82 ? -12.430 7.513 8.360 1.00 80.88 82 GLU A CA 1
ATOM 644 C C . GLU A 1 82 ? -13.908 7.249 8.678 1.00 80.88 82 GLU A C 1
ATOM 646 O O . GLU A 1 82 ? -14.797 7.480 7.861 1.00 80.88 82 GLU A O 1
ATOM 651 N N . ASP A 1 83 ? -14.170 6.730 9.879 1.00 67.19 83 ASP A N 1
ATOM 652 C CA . ASP A 1 83 ? -15.531 6.562 10.402 1.00 67.19 83 ASP A CA 1
ATOM 653 C C . ASP A 1 83 ? -16.072 7.890 10.982 1.00 67.19 83 ASP A C 1
ATOM 655 O O . ASP A 1 83 ? -15.335 8.876 11.070 1.00 67.19 83 ASP A O 1
ATOM 659 N N . GLU A 1 84 ? -17.335 7.939 11.433 1.00 55.34 84 GLU A N 1
ATOM 660 C CA . GLU A 1 84 ? -17.973 9.164 11.982 1.00 55.34 84 GLU A CA 1
ATOM 661 C C . GLU A 1 84 ? -17.184 9.837 13.136 1.00 55.34 84 GLU A C 1
ATOM 663 O O . GLU A 1 84 ? -17.332 11.039 13.369 1.00 55.34 84 GLU A O 1
ATOM 668 N N . ASP A 1 85 ? -16.303 9.091 13.813 1.00 58.25 85 ASP A N 1
ATOM 669 C CA . ASP A 1 85 ? -15.425 9.565 14.894 1.00 58.25 85 ASP A CA 1
ATOM 670 C C . ASP A 1 85 ? -14.017 10.016 14.424 1.00 58.25 85 ASP A C 1
ATOM 672 O O . ASP A 1 85 ? -13.183 10.412 15.243 1.00 58.25 85 ASP A O 1
ATOM 676 N N . GLY A 1 86 ? -13.725 9.970 13.117 1.00 57.94 86 GLY A N 1
ATOM 677 C CA . GLY A 1 86 ? -12.472 10.452 12.517 1.00 57.94 86 GLY A CA 1
ATOM 678 C C . GLY A 1 86 ? -11.228 9.621 12.854 1.00 57.94 86 GLY A C 1
ATOM 679 O O . GLY A 1 86 ? -10.105 10.110 12.726 1.00 57.94 86 GLY A O 1
ATOM 680 N N . TYR A 1 87 ? -11.400 8.381 13.324 1.00 56.56 87 TYR A N 1
ATOM 681 C CA . TYR A 1 87 ? -10.285 7.487 13.633 1.00 56.56 87 TYR A CA 1
ATOM 682 C C . TYR A 1 87 ? -10.006 6.565 12.446 1.00 56.56 87 TYR A C 1
ATOM 684 O O . TYR A 1 87 ? -10.717 5.585 12.236 1.00 56.56 87 TYR A O 1
ATOM 692 N N . SER A 1 88 ? -8.960 6.858 11.672 1.00 64.62 88 SER A N 1
ATOM 693 C CA . SER A 1 88 ? -8.463 5.921 10.663 1.00 64.62 88 SER A CA 1
ATOM 694 C C . SER A 1 88 ? -7.816 4.731 11.374 1.00 64.62 88 SER A C 1
ATOM 696 O O . SER A 1 88 ? -6.811 4.877 12.076 1.00 64.62 88 SER A O 1
ATOM 698 N N . ASP A 1 89 ? -8.396 3.545 11.218 1.00 71.00 89 ASP A N 1
ATOM 699 C CA . ASP A 1 89 ? -7.897 2.342 11.875 1.00 71.00 89 ASP A CA 1
ATOM 700 C C . ASP A 1 89 ? -6.556 1.907 11.254 1.00 71.00 89 ASP A C 1
ATOM 702 O O . ASP A 1 89 ? -6.481 1.402 10.130 1.00 71.00 89 ASP A O 1
ATOM 706 N N . PHE A 1 90 ? -5.458 2.116 11.983 1.00 76.06 90 PHE A N 1
ATOM 707 C CA . PHE A 1 90 ? -4.116 1.696 11.570 1.00 76.06 90 PHE A CA 1
ATOM 708 C C . PHE A 1 90 ? -4.038 0.181 11.295 1.00 76.06 90 PHE A C 1
ATOM 710 O O . PHE A 1 90 ? -3.246 -0.263 10.452 1.00 76.06 90 PHE A O 1
ATOM 717 N N . GLU A 1 91 ? -4.883 -0.625 11.951 1.00 83.50 91 GLU A N 1
ATOM 718 C CA . GLU A 1 91 ? -4.979 -2.060 11.676 1.00 83.50 91 GLU A CA 1
ATOM 719 C C . GLU A 1 91 ? -5.459 -2.316 10.242 1.00 83.50 91 GLU A C 1
ATOM 721 O O . GLU A 1 91 ? -4.923 -3.197 9.566 1.00 83.50 91 GLU A O 1
ATOM 726 N N . LYS A 1 92 ? -6.373 -1.487 9.719 1.00 86.69 92 LYS A N 1
ATOM 727 C CA . LYS A 1 92 ? -6.871 -1.574 8.338 1.00 86.69 92 LYS A CA 1
ATOM 728 C C . LYS A 1 92 ? -5.818 -1.222 7.299 1.00 86.69 92 LYS A C 1
ATOM 730 O O . LYS A 1 92 ? -5.737 -1.880 6.264 1.00 86.69 92 LYS A O 1
ATOM 735 N N . LEU A 1 93 ? -4.955 -0.249 7.579 1.00 87.81 93 LEU A N 1
ATOM 736 C CA . LEU A 1 93 ? -3.826 0.061 6.694 1.00 87.81 93 LEU A CA 1
ATOM 737 C C . LEU A 1 93 ? -2.829 -1.104 6.629 1.00 87.81 93 LEU A C 1
ATOM 739 O O . LEU A 1 93 ? -2.318 -1.440 5.560 1.00 87.81 93 LEU A O 1
ATOM 743 N N . THR A 1 94 ? -2.590 -1.763 7.762 1.00 89.31 94 THR A N 1
ATOM 744 C CA . THR A 1 94 ? -1.740 -2.960 7.819 1.00 89.31 94 THR A CA 1
ATOM 745 C C . THR A 1 94 ? -2.392 -4.149 7.100 1.00 89.31 94 THR A C 1
ATOM 747 O O . THR A 1 94 ? -1.714 -4.875 6.369 1.00 89.31 94 THR A O 1
ATOM 750 N N . GLU A 1 95 ? -3.709 -4.331 7.248 1.00 90.88 95 GLU A N 1
ATOM 751 C CA . GLU A 1 95 ? -4.502 -5.321 6.506 1.00 90.88 95 GLU A CA 1
ATOM 752 C C . GLU A 1 95 ? -4.353 -5.119 4.993 1.00 90.88 95 GLU A C 1
ATOM 754 O O . GLU A 1 95 ? -4.043 -6.071 4.273 1.00 90.88 95 GLU A O 1
ATOM 759 N N . LEU A 1 96 ? -4.471 -3.876 4.519 1.00 90.62 96 LEU A N 1
ATOM 760 C CA . LEU A 1 96 ? -4.278 -3.542 3.114 1.00 90.62 96 LEU A CA 1
ATOM 761 C C . LEU A 1 96 ? -2.885 -3.951 2.613 1.00 90.62 96 LEU A C 1
ATOM 763 O O . LEU A 1 96 ? -2.775 -4.594 1.569 1.00 90.62 96 LEU A O 1
ATOM 767 N N . VAL A 1 97 ? -1.818 -3.640 3.358 1.00 91.31 97 VAL A N 1
ATOM 768 C CA . VAL A 1 97 ? -0.460 -4.076 2.987 1.00 91.31 97 VAL A CA 1
ATOM 769 C C . VAL A 1 97 ? -0.416 -5.596 2.802 1.00 91.31 97 VAL A C 1
ATOM 771 O O . VAL A 1 97 ? 0.068 -6.068 1.772 1.00 91.31 97 VAL A O 1
ATOM 774 N N . ASN A 1 98 ? -0.971 -6.369 3.737 1.00 91.19 98 ASN A N 1
ATOM 775 C CA . ASN A 1 98 ? -0.990 -7.830 3.637 1.00 91.19 98 ASN A CA 1
ATOM 776 C C . ASN A 1 98 ? -1.748 -8.324 2.397 1.00 91.19 98 ASN A C 1
ATOM 778 O O . ASN A 1 98 ? -1.210 -9.148 1.659 1.00 91.19 98 ASN A O 1
ATOM 782 N N . VAL A 1 99 ? -2.933 -7.772 2.109 1.00 91.06 99 VAL A N 1
ATOM 783 C CA . VAL A 1 99 ? -3.721 -8.114 0.909 1.00 91.06 99 VAL A CA 1
ATOM 784 C C . VAL A 1 99 ? -2.911 -7.884 -0.368 1.00 91.06 99 VAL A C 1
ATOM 786 O O . VAL A 1 99 ? -2.921 -8.721 -1.273 1.00 91.06 99 VAL A O 1
ATOM 789 N N . ILE A 1 100 ? -2.169 -6.776 -0.444 1.00 90.00 100 ILE A N 1
ATOM 790 C CA . ILE A 1 100 ? -1.319 -6.464 -1.599 1.00 90.00 100 ILE A CA 1
ATOM 791 C C . ILE A 1 100 ? -0.217 -7.516 -1.763 1.00 90.00 100 ILE A C 1
ATOM 793 O O . ILE A 1 100 ? -0.035 -8.058 -2.858 1.00 90.00 100 ILE A O 1
ATOM 797 N N . TYR A 1 101 ? 0.514 -7.830 -0.689 1.00 88.31 101 TYR A N 1
ATOM 798 C CA . TYR A 1 101 ? 1.597 -8.815 -0.741 1.00 88.31 101 TYR A CA 1
ATOM 799 C C . TYR A 1 101 ? 1.086 -10.231 -1.027 1.00 88.31 101 TYR A C 1
ATOM 801 O O . TYR A 1 101 ? 1.733 -10.953 -1.785 1.00 88.31 101 TYR A O 1
ATOM 809 N N . GLU A 1 102 ? -0.080 -10.619 -0.511 1.00 88.94 102 GLU A N 1
ATOM 810 C CA . GLU A 1 102 ? -0.726 -11.886 -0.863 1.00 88.94 102 GLU A CA 1
ATOM 811 C C . GLU A 1 102 ? -1.120 -11.921 -2.341 1.00 88.94 102 GLU A C 1
ATOM 813 O O . GLU A 1 102 ? -0.804 -12.884 -3.038 1.00 88.94 102 GLU A O 1
ATOM 818 N N . LYS A 1 103 ? -1.752 -10.862 -2.861 1.00 85.50 103 LYS A N 1
ATOM 819 C CA . LYS A 1 103 ? -2.202 -10.806 -4.260 1.00 85.50 103 LYS A CA 1
ATOM 820 C C . LYS A 1 103 ? -1.036 -10.878 -5.246 1.00 85.50 103 LYS A C 1
ATOM 822 O O . LYS A 1 103 ? -1.132 -11.574 -6.259 1.00 85.50 103 LYS A O 1
ATOM 827 N N . VAL A 1 104 ? 0.058 -10.174 -4.949 1.00 83.25 104 VAL A N 1
ATOM 828 C CA . VAL A 1 104 ? 1.269 -10.155 -5.784 1.00 83.25 104 VAL A CA 1
ATOM 829 C C . VAL A 1 104 ? 2.108 -11.427 -5.587 1.00 83.25 104 VAL A C 1
ATOM 831 O O . VAL A 1 104 ? 2.699 -11.938 -6.542 1.00 83.25 104 VAL A O 1
ATOM 834 N N . GLY A 1 105 ? 2.154 -11.973 -4.368 1.00 68.62 105 GLY A N 1
ATOM 835 C CA . GLY A 1 105 ? 2.888 -13.194 -4.028 1.00 68.62 105 GLY A CA 1
ATOM 836 C C . GLY A 1 105 ? 2.240 -14.470 -4.571 1.00 68.62 105 GLY A C 1
ATOM 837 O O . GLY A 1 105 ? 2.936 -15.310 -5.135 1.00 68.62 105 GLY A O 1
ATOM 838 N N . ALA A 1 106 ? 0.912 -14.589 -4.491 1.00 61.00 106 ALA A N 1
ATOM 839 C CA . ALA A 1 106 ? 0.165 -15.785 -4.890 1.00 61.00 106 ALA A CA 1
ATOM 840 C C . ALA A 1 106 ? 0.231 -16.098 -6.394 1.00 61.00 106 ALA A C 1
ATOM 842 O O . ALA A 1 106 ? 0.038 -17.246 -6.780 1.00 61.00 106 ALA A O 1
ATOM 843 N N . LYS A 1 107 ? 0.510 -15.110 -7.255 1.00 54.56 107 LYS A N 1
ATOM 844 C CA . LYS A 1 107 ? 0.697 -15.347 -8.700 1.00 54.56 107 LYS A CA 1
ATOM 845 C C . LYS A 1 107 ? 2.135 -15.680 -9.103 1.00 54.56 107 LYS A C 1
ATOM 847 O O . LYS A 1 107 ? 2.355 -16.105 -10.231 1.00 54.56 107 LYS A O 1
ATOM 852 N N . ASN A 1 108 ? 3.104 -15.479 -8.207 1.00 47.06 108 ASN A N 1
ATOM 853 C CA . ASN A 1 108 ? 4.518 -15.785 -8.445 1.00 47.06 108 ASN A CA 1
ATOM 854 C C . ASN A 1 108 ? 4.955 -17.125 -7.818 1.00 47.06 108 ASN A C 1
ATOM 856 O O . ASN A 1 108 ? 6.151 -17.423 -7.846 1.00 47.06 108 ASN A O 1
ATOM 860 N N . SER A 1 109 ? 4.023 -17.898 -7.239 1.00 41.28 109 SER A N 1
ATOM 861 C CA . SER A 1 109 ? 4.291 -19.186 -6.581 1.00 41.28 109 SER A CA 1
ATOM 862 C C . SER A 1 109 ? 3.752 -20.386 -7.349 1.00 41.28 109 SER A C 1
ATOM 864 O O . SER A 1 109 ? 2.792 -20.223 -8.132 1.00 41.28 109 SER A O 1
#

Mean predicted aligned error: 13.05 Å

Foldseek 3Di:
DDDDDDPDDPDPPPDDPPDPVVPPPDDFDWDWDAALNDIFIFGLCLCVDPQLVVCVVVVVLLSNCCSTGNDVSSVVRQVSQQDPVRDRPPVRSVVVSVRSCCRSVVVVD

Sequence (109 aa):
MTEAMNHGYPSTREQSPAKPQDYQRGAHEVYTVDFAGEHFEIDARAPKHTPTMFALRNNDIETVLKNLIGEDALARVIEALEDEDGYSDFEKLTELVNVIYEKVGAKNS